Protein AF-A0A6D0IUL2-F1 (afdb_monomer)

Structure (mmCIF, N/CA/C/O backbone):
data_AF-A0A6D0IUL2-F1
#
_entry.id   AF-A0A6D0IUL2-F1
#
loop_
_atom_site.group_PDB
_atom_site.id
_atom_site.type_symbol
_atom_site.label_atom_id
_atom_site.label_alt_id
_atom_site.label_comp_id
_atom_site.label_asym_id
_atom_site.label_entity_id
_atom_site.label_seq_id
_atom_site.pdbx_PDB_ins_code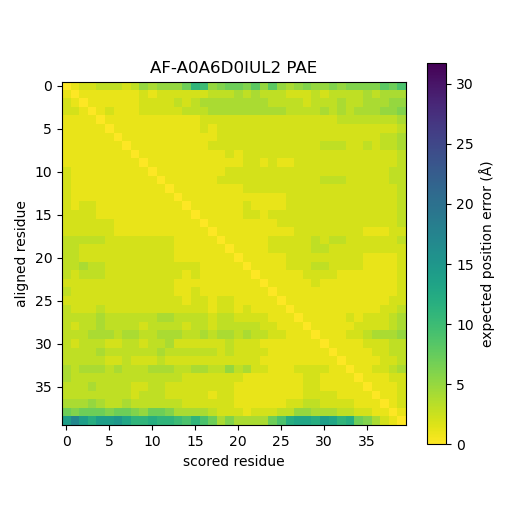
_atom_site.Cartn_x
_atom_site.Cartn_y
_atom_site.Cartn_z
_atom_site.occupancy
_atom_site.B_iso_or_equiv
_atom_site.auth_seq_id
_atom_site.auth_comp_id
_atom_site.auth_asym_id
_atom_site.auth_atom_id
_atom_site.pdbx_PDB_model_num
ATOM 1 N N . LEU A 1 1 ? 3.624 14.757 13.568 1.00 94.69 1 LEU A N 1
ATOM 2 C CA . LEU A 1 1 ? 3.159 14.717 12.143 1.00 94.69 1 LEU A CA 1
ATOM 3 C C . LEU A 1 1 ? 3.177 13.305 11.534 1.00 94.69 1 LEU A C 1
ATOM 5 O O . LEU A 1 1 ? 2.132 12.677 11.532 1.00 94.69 1 LEU A O 1
ATOM 9 N N . TRP A 1 2 ? 4.298 12.754 11.026 1.00 97.44 2 TRP A N 1
ATOM 10 C CA . TRP A 1 2 ? 4.256 11.456 10.306 1.00 97.44 2 TRP A CA 1
ATOM 11 C C . TRP A 1 2 ? 3.789 10.277 11.175 1.00 97.44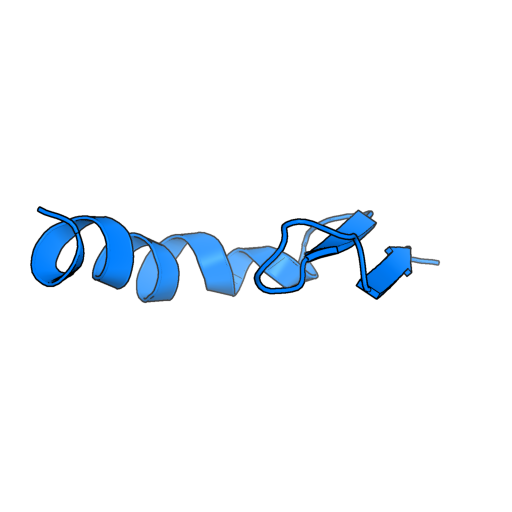 2 TRP A C 1
ATOM 13 O O . TRP A 1 2 ? 2.807 9.630 10.832 1.00 97.44 2 TRP A O 1
ATOM 23 N N . LYS A 1 3 ? 4.455 10.009 12.308 1.00 97.69 3 LYS A N 1
ATOM 24 C CA . LYS A 1 3 ? 4.146 8.850 13.173 1.00 97.69 3 LYS A CA 1
ATOM 25 C C . LYS A 1 3 ? 2.742 8.902 13.788 1.00 97.69 3 LYS A C 1
ATOM 27 O O . LYS A 1 3 ? 2.106 7.867 13.937 1.00 97.69 3 LYS A O 1
ATOM 32 N N . GLU A 1 4 ? 2.281 10.098 14.135 1.00 98.31 4 GLU A N 1
ATOM 33 C CA . GLU A 1 4 ? 1.030 10.308 14.878 1.00 98.31 4 GLU A CA 1
ATOM 34 C C . GLU A 1 4 ? -0.173 10.556 13.967 1.00 98.31 4 GLU A C 1
ATOM 36 O O . GLU A 1 4 ? -1.291 10.277 14.367 1.00 98.31 4 GLU A O 1
ATOM 41 N N . ILE A 1 5 ? 0.033 11.080 12.753 1.00 98.44 5 ILE A N 1
ATOM 42 C CA . ILE A 1 5 ? -1.064 11.450 11.846 1.00 98.44 5 ILE A CA 1
ATOM 43 C C . ILE A 1 5 ? -1.046 10.533 10.626 1.00 98.44 5 ILE A C 1
ATOM 45 O O . ILE A 1 5 ? -1.922 9.687 10.455 1.00 98.44 5 ILE A O 1
ATOM 49 N N . ASN A 1 6 ? -0.013 10.649 9.790 1.00 98.62 6 ASN A N 1
ATOM 50 C CA . ASN A 1 6 ? 0.002 9.984 8.485 1.00 98.62 6 ASN A CA 1
ATOM 51 C C . ASN A 1 6 ? 0.137 8.465 8.594 1.00 98.62 6 ASN A C 1
ATOM 53 O O . ASN A 1 6 ? -0.487 7.739 7.828 1.00 98.62 6 ASN A O 1
ATOM 57 N N . TRP A 1 7 ? 0.917 7.973 9.553 1.00 98.56 7 TRP A N 1
ATOM 58 C CA . TRP A 1 7 ? 1.097 6.542 9.770 1.00 98.56 7 TRP A CA 1
ATOM 59 C C . TRP A 1 7 ? -0.168 5.864 10.299 1.00 98.56 7 TRP A C 1
ATOM 61 O O . TRP A 1 7 ? -0.542 4.800 9.801 1.00 98.56 7 TRP A O 1
ATOM 71 N N . LEU A 1 8 ? -0.850 6.489 11.267 1.00 98.62 8 LEU A N 1
ATOM 72 C CA . LEU A 1 8 ? -2.132 5.990 11.766 1.00 98.62 8 LEU A CA 1
ATOM 73 C C . LEU A 1 8 ? -3.175 5.990 10.646 1.00 98.62 8 LEU A C 1
ATOM 75 O O . LEU A 1 8 ? -3.807 4.963 10.410 1.00 98.62 8 LEU A O 1
ATOM 79 N N . ASN A 1 9 ? -3.267 7.083 9.881 1.00 98.69 9 ASN A N 1
ATOM 80 C CA . ASN A 1 9 ? -4.172 7.178 8.738 1.00 98.69 9 ASN A CA 1
ATOM 81 C C . ASN A 1 9 ? -3.866 6.125 7.657 1.00 98.69 9 ASN A C 1
ATOM 83 O O . ASN A 1 9 ? -4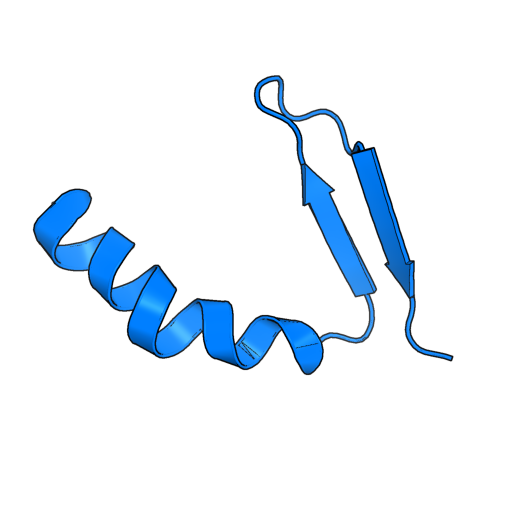.776 5.475 7.139 1.00 98.69 9 ASN A O 1
ATOM 87 N N . LEU A 1 10 ? -2.582 5.902 7.350 1.00 98.62 10 LEU A N 1
ATOM 88 C CA . LEU A 1 10 ? -2.159 4.873 6.405 1.00 98.62 10 LEU A CA 1
ATOM 89 C C . LEU A 1 10 ? -2.637 3.490 6.853 1.00 98.62 10 LEU A C 1
ATOM 91 O O . LEU A 1 10 ? -3.215 2.768 6.049 1.00 98.62 10 LEU A O 1
ATOM 95 N N . LYS A 1 11 ? -2.432 3.122 8.121 1.00 98.62 11 LYS A N 1
ATOM 96 C CA . LYS A 1 11 ? -2.814 1.798 8.631 1.00 98.62 11 LYS A CA 1
ATOM 97 C C . LYS A 1 11 ? -4.319 1.605 8.775 1.00 98.62 11 LYS A C 1
ATOM 99 O O . LYS A 1 11 ? -4.812 0.527 8.461 1.00 98.62 11 LYS A O 1
ATOM 104 N N . GLN A 1 12 ? -5.024 2.611 9.279 1.00 98.62 12 GLN A N 1
ATOM 105 C CA . GLN A 1 12 ? -6.429 2.481 9.666 1.00 98.62 12 GLN A CA 1
ATOM 106 C C . GLN A 1 12 ? -7.384 2.730 8.498 1.00 98.62 12 GLN A C 1
ATOM 108 O O . GLN A 1 12 ? -8.412 2.067 8.412 1.00 98.62 12 GLN A O 1
ATOM 113 N N . ASN A 1 13 ? -7.035 3.638 7.579 1.00 98.69 13 ASN A N 1
ATOM 114 C CA . ASN A 1 13 ? -7.978 4.129 6.572 1.00 98.69 13 ASN A CA 1
ATOM 115 C C . ASN A 1 13 ? -7.529 3.839 5.135 1.00 98.69 13 ASN A C 1
ATOM 117 O O . ASN A 1 13 ? -8.357 3.468 4.307 1.00 98.69 13 ASN A O 1
ATOM 121 N N . ILE A 1 14 ? -6.234 3.975 4.821 1.00 98.69 14 ILE A N 1
ATOM 122 C CA . ILE A 1 14 ? -5.745 3.871 3.433 1.00 98.69 14 ILE A CA 1
ATOM 123 C C . ILE A 1 14 ? -5.394 2.424 3.064 1.00 98.69 14 ILE A C 1
ATOM 125 O O . ILE A 1 14 ? -5.950 1.879 2.114 1.00 98.69 14 ILE A O 1
ATOM 129 N N . LEU A 1 15 ? -4.504 1.763 3.807 1.00 98.62 15 LEU A N 1
ATOM 130 C CA . LEU A 1 15 ? -4.031 0.409 3.500 1.00 98.62 15 LEU A C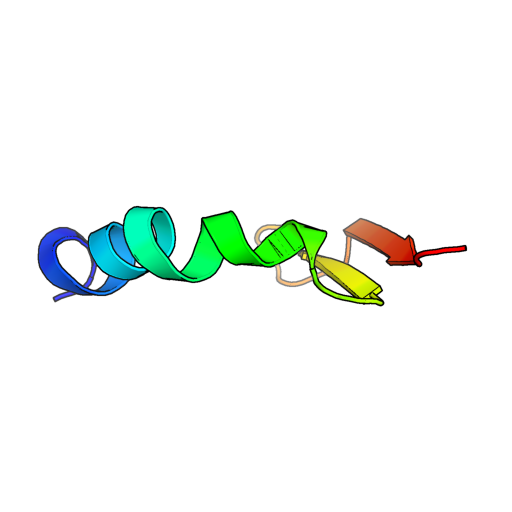A 1
ATOM 131 C C . LEU A 1 15 ? -5.165 -0.635 3.410 1.00 98.62 15 LEU A C 1
ATOM 133 O O . LEU A 1 15 ? -5.119 -1.446 2.483 1.00 98.62 15 LEU A O 1
ATOM 137 N N . PRO A 1 16 ? -6.227 -0.599 4.246 1.00 98.75 16 PRO A N 1
ATOM 138 C CA . PRO A 1 16 ? -7.372 -1.510 4.111 1.00 98.75 16 PRO A CA 1
ATOM 139 C C . PRO A 1 16 ? -8.167 -1.341 2.807 1.00 98.75 16 PRO A C 1
ATOM 141 O O . PRO A 1 16 ? -9.044 -2.147 2.494 1.00 98.75 16 PRO A O 1
ATOM 144 N N . THR A 1 17 ? -7.908 -0.282 2.036 1.00 98.56 17 THR A N 1
ATOM 145 C CA . THR A 1 17 ? -8.534 -0.058 0.726 1.00 98.56 17 THR A CA 1
ATOM 146 C C . THR A 1 17 ? -7.720 -0.641 -0.431 1.00 98.56 17 THR A C 1
ATOM 148 O O . THR A 1 17 ? -8.248 -0.734 -1.536 1.00 98.56 17 THR A O 1
ATOM 151 N N . ARG A 1 18 ? -6.476 -1.094 -0.191 1.00 98.31 18 ARG A N 1
ATOM 152 C CA . ARG A 1 18 ? -5.520 -1.509 -1.236 1.00 98.31 18 ARG A CA 1
ATOM 153 C C . ARG A 1 18 ? -6.098 -2.539 -2.206 1.00 98.31 18 ARG A C 1
ATOM 155 O O . ARG A 1 18 ? -6.003 -2.356 -3.412 1.00 98.31 18 ARG A O 1
ATOM 162 N N . GLU A 1 19 ? -6.736 -3.588 -1.694 1.00 97.69 19 GLU A N 1
ATOM 163 C CA . GLU A 1 19 ? -7.250 -4.694 -2.522 1.00 97.69 19 GLU A CA 1
ATOM 164 C C . GLU A 1 19 ? -8.512 -4.327 -3.328 1.00 97.69 19 GLU A C 1
ATOM 166 O O . GLU A 1 19 ? -8.977 -5.116 -4.152 1.00 97.69 19 GLU A O 1
ATOM 171 N N . ARG A 1 20 ? -9.079 -3.128 -3.123 1.00 97.88 20 ARG A N 1
ATOM 172 C CA . ARG A 1 20 ? -10.197 -2.608 -3.929 1.00 97.88 20 ARG A CA 1
ATOM 173 C C . ARG A 1 20 ? -9.731 -2.054 -5.277 1.00 97.88 20 ARG A C 1
ATOM 175 O O . ARG A 1 20 ? -10.558 -1.919 -6.172 1.00 97.88 20 ARG A O 1
ATOM 182 N N . ALA A 1 21 ? -8.448 -1.718 -5.414 1.00 98.25 21 ALA A N 1
ATOM 183 C CA . ALA A 1 21 ? -7.895 -1.153 -6.638 1.00 98.25 21 ALA A CA 1
ATOM 184 C C . ALA A 1 21 ? -7.877 -2.179 -7.785 1.00 98.25 21 ALA A C 1
ATOM 186 O O . ALA A 1 21 ? -7.659 -3.372 -7.566 1.00 98.25 21 ALA A O 1
ATOM 187 N N . SER A 1 22 ? -8.063 -1.704 -9.019 1.00 98.38 22 SER A N 1
ATOM 188 C CA . SER A 1 22 ? -7.930 -2.535 -10.227 1.00 98.38 22 SER A CA 1
ATOM 189 C C . SER A 1 22 ? -6.468 -2.849 -10.564 1.00 98.38 22 SER A C 1
ATOM 191 O O . SER A 1 22 ? -6.180 -3.903 -11.123 1.00 98.38 22 SER A O 1
ATOM 193 N N . LEU A 1 23 ? -5.548 -1.946 -10.208 1.00 98.25 23 LEU A N 1
ATOM 194 C CA . LEU A 1 23 ? -4.107 -2.053 -10.426 1.0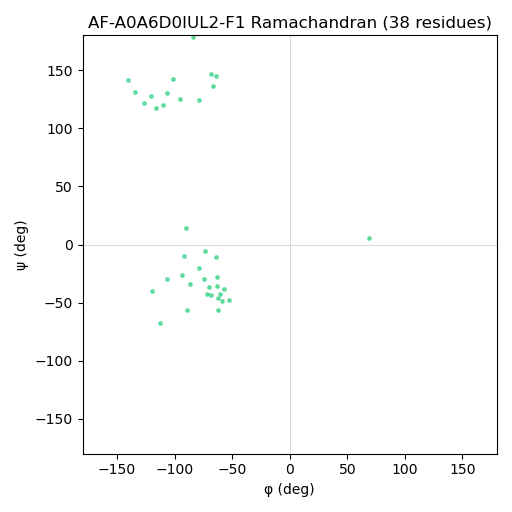0 98.25 23 LEU A CA 1
ATOM 195 C C . LEU A 1 23 ? -3.374 -1.647 -9.143 1.00 98.25 23 LEU A C 1
ATOM 197 O O . LEU A 1 23 ? -3.652 -0.586 -8.583 1.00 98.25 23 LEU A O 1
ATOM 201 N N . ILE A 1 24 ? -2.423 -2.466 -8.697 1.00 98.50 24 ILE A N 1
ATOM 202 C CA . ILE A 1 24 ? -1.545 -2.170 -7.560 1.00 98.50 24 ILE A CA 1
ATOM 203 C C . ILE A 1 24 ? -0.094 -2.184 -8.048 1.00 98.50 24 ILE A C 1
ATOM 205 O O . ILE A 1 24 ? 0.348 -3.159 -8.653 1.00 98.50 24 ILE A O 1
ATOM 209 N N . LEU A 1 25 ? 0.642 -1.110 -7.751 1.00 98.56 25 LEU A N 1
ATOM 210 C CA . LEU A 1 25 ? 2.078 -0.984 -8.007 1.00 98.56 25 LEU A CA 1
ATOM 211 C C . LEU A 1 25 ? 2.828 -0.999 -6.671 1.00 98.56 25 LEU A C 1
ATOM 213 O O . LEU A 1 25 ? 2.604 -0.123 -5.831 1.00 98.56 25 LEU A O 1
ATOM 217 N N . THR A 1 26 ? 3.727 -1.960 -6.475 1.00 98.50 26 THR A N 1
ATOM 218 C CA . THR A 1 26 ? 4.603 -2.012 -5.296 1.00 98.50 26 THR A CA 1
ATOM 219 C C . THR A 1 26 ? 5.944 -1.370 -5.648 1.00 98.50 26 THR A C 1
ATOM 221 O O . THR A 1 26 ? 6.584 -1.758 -6.625 1.00 98.50 26 THR A O 1
ATOM 224 N N . LYS A 1 27 ? 6.365 -0.371 -4.863 1.00 98.50 27 LYS A N 1
ATOM 225 C CA . LYS A 1 27 ? 7.648 0.328 -5.035 1.00 98.50 27 LYS A CA 1
ATOM 226 C C . LYS A 1 27 ? 8.679 -0.172 -4.026 1.00 98.50 27 LYS A C 1
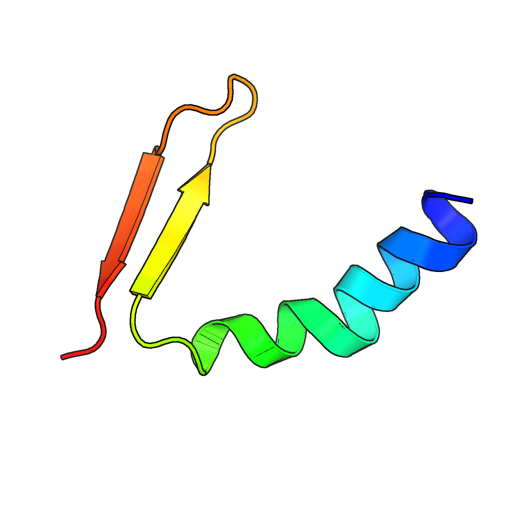ATOM 228 O O . LYS A 1 27 ? 8.336 -0.355 -2.859 1.00 98.50 27 LYS A O 1
ATOM 233 N N . SER A 1 28 ? 9.933 -0.279 -4.448 1.00 98.25 28 SER A N 1
ATOM 234 C CA . SER A 1 28 ? 11.080 -0.468 -3.557 1.00 98.25 28 SER A CA 1
ATOM 235 C C . SER A 1 28 ? 11.582 0.879 -2.998 1.00 98.25 28 SER A C 1
ATOM 237 O O . SER A 1 28 ? 11.056 1.956 -3.313 1.00 98.25 28 SER A O 1
ATOM 239 N N . ALA A 1 29 ? 12.611 0.841 -2.142 1.00 98.06 29 ALA A N 1
ATOM 240 C CA . ALA A 1 29 ? 13.121 2.019 -1.432 1.00 98.06 29 ALA A CA 1
ATOM 241 C C . ALA A 1 29 ? 13.699 3.116 -2.351 1.00 98.06 29 ALA A C 1
ATOM 243 O O . ALA A 1 29 ? 13.630 4.290 -2.002 1.00 98.06 29 ALA A O 1
ATOM 244 N N . ASN A 1 30 ? 14.218 2.763 -3.533 1.00 98.19 30 ASN A N 1
ATOM 245 C CA . ASN A 1 30 ? 14.736 3.721 -4.522 1.00 98.19 30 ASN A CA 1
ATOM 246 C C . ASN A 1 30 ? 13.662 4.201 -5.518 1.00 98.19 30 ASN A C 1
ATOM 248 O O . ASN A 1 30 ? 13.989 4.769 -6.557 1.00 98.19 30 ASN A O 1
ATOM 252 N N . HIS A 1 31 ? 12.385 3.957 -5.208 1.00 97.94 31 HIS A N 1
ATOM 253 C CA . HIS A 1 31 ? 11.221 4.280 -6.028 1.00 97.94 31 HIS A CA 1
ATOM 254 C C . HIS A 1 31 ? 11.049 3.480 -7.325 1.00 97.94 31 HIS A C 1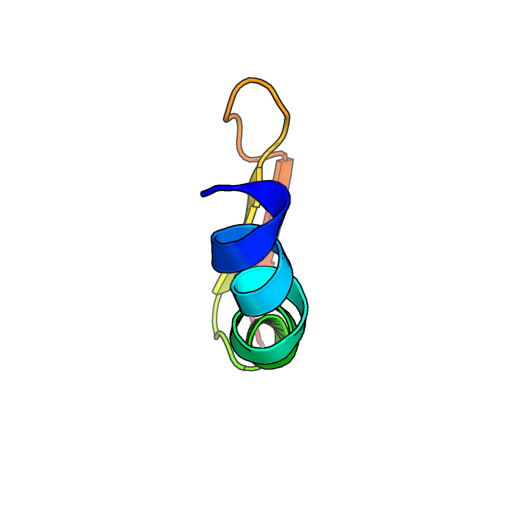
ATOM 256 O O . HIS A 1 31 ? 10.091 3.765 -8.050 1.00 97.94 31 HIS A O 1
ATOM 262 N N . ALA A 1 32 ? 11.877 2.469 -7.592 1.00 98.50 32 ALA A N 1
ATOM 263 C CA . ALA A 1 32 ? 11.613 1.535 -8.679 1.00 98.50 32 ALA A CA 1
ATOM 264 C C . ALA A 1 32 ? 10.327 0.735 -8.403 1.00 98.50 32 ALA A C 1
ATOM 266 O O . ALA A 1 32 ? 10.021 0.415 -7.253 1.00 98.50 32 ALA A O 1
ATOM 267 N N . VAL A 1 33 ? 9.566 0.426 -9.455 1.00 98.31 33 VAL A N 1
ATOM 268 C CA . VAL A 1 33 ? 8.442 -0.518 -9.366 1.00 98.31 33 VAL A CA 1
ATOM 269 C C . VAL A 1 33 ? 9.018 -1.927 -9.375 1.00 98.31 33 VAL A C 1
ATOM 271 O O . VAL A 1 33 ? 9.754 -2.282 -10.290 1.00 98.31 33 VAL A O 1
ATOM 274 N N . GLU A 1 34 ? 8.687 -2.709 -8.356 1.00 98.38 34 GLU A N 1
ATOM 275 C CA . GLU A 1 34 ? 9.191 -4.074 -8.176 1.00 98.38 34 GLU A CA 1
ATOM 276 C C . GLU A 1 34 ? 8.112 -5.125 -8.468 1.00 98.38 34 GLU A C 1
ATOM 278 O O . GLU A 1 34 ? 8.412 -6.212 -8.949 1.00 98.38 34 GLU A O 1
ATOM 283 N N . GLU A 1 35 ? 6.838 -4.786 -8.246 1.00 98.44 35 GLU A N 1
ATOM 284 C CA . GLU A 1 35 ? 5.709 -5.687 -8.481 1.00 98.44 35 GLU A CA 1
ATOM 285 C C . GLU A 1 35 ? 4.525 -4.922 -9.082 1.00 98.44 35 GLU A C 1
ATOM 287 O O . GLU A 1 35 ? 4.219 -3.792 -8.681 1.00 98.44 35 GLU A O 1
ATOM 292 N N . VAL A 1 36 ? 3.826 -5.571 -10.014 1.00 98.31 36 VAL A N 1
ATOM 293 C CA . VAL A 1 36 ? 2.586 -5.080 -10.620 1.00 98.31 36 VAL A CA 1
ATOM 294 C C . VAL A 1 36 ? 1.512 -6.155 -10.478 1.00 98.31 36 VAL A C 1
ATOM 296 O O . VAL A 1 36 ? 1.679 -7.267 -10.973 1.00 98.31 36 VAL A O 1
ATOM 299 N N . ARG A 1 37 ? 0.390 -5.818 -9.833 1.00 98.38 37 ARG A N 1
ATOM 300 C CA . ARG A 1 37 ? -0.787 -6.694 -9.719 1.00 98.38 37 ARG A CA 1
ATOM 301 C C . ARG A 1 37 ? -1.976 -6.068 -10.433 1.00 98.38 37 ARG A C 1
ATOM 303 O O . ARG A 1 37 ? -2.447 -5.008 -10.027 1.00 98.38 37 ARG A O 1
ATOM 310 N N . LEU A 1 38 ? -2.465 -6.742 -11.470 1.00 98.12 38 LEU A N 1
ATOM 311 C CA . LEU A 1 38 ? -3.667 -6.370 -12.214 1.00 98.12 38 LEU A CA 1
ATOM 312 C C . LEU A 1 38 ? -4.799 -7.337 -11.857 1.00 98.12 38 LEU A C 1
ATOM 314 O O . LEU A 1 38 ? -4.611 -8.556 -11.876 1.00 98.12 38 LEU A O 1
ATOM 318 N N . ARG A 1 39 ? -5.971 -6.800 -11.51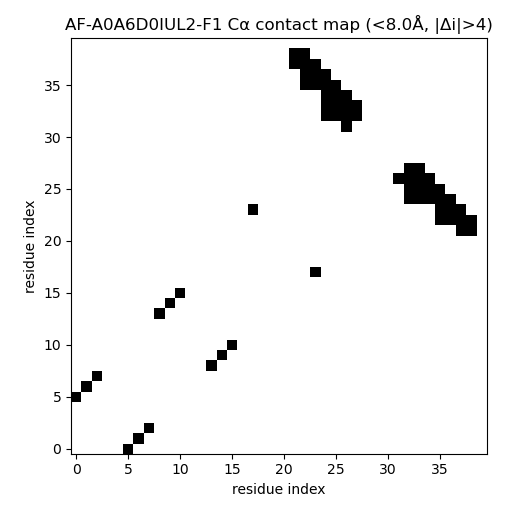2 1.00 94.44 39 ARG A N 1
ATOM 319 C CA . ARG A 1 39 ? -7.177 -7.608 -11.314 1.00 94.44 39 ARG A CA 1
ATOM 320 C C . ARG A 1 39 ? -7.606 -8.210 -12.662 1.00 94.44 39 ARG A C 1
ATOM 322 O O . ARG A 1 39 ? -7.563 -7.513 -13.671 1.00 94.44 39 ARG A O 1
ATOM 329 N N . LYS A 1 40 ? -7.969 -9.496 -12.657 1.00 87.56 40 LYS A N 1
ATOM 330 C CA . LYS A 1 40 ? -8.504 -10.201 -13.834 1.00 87.56 40 LYS A CA 1
ATOM 331 C C . LYS A 1 40 ? -9.816 -9.593 -14.316 1.00 87.56 40 LYS A C 1
ATOM 333 O O . LYS A 1 40 ? -10.574 -9.103 -13.446 1.00 87.56 40 LYS A O 1
#

Sequence (40 aa):
LWKEINWLNLKQNILPTRERASLILTKSANHAVEEVRLRK

Organism: Escherichia coli (NCBI:txid562)

Secondary structure 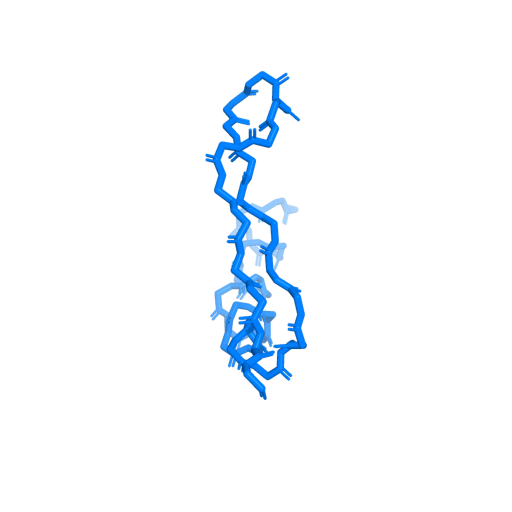(DSSP, 8-state):
-IIIIIHHHIIIIIGGGGGGSSEEEEE-TTS-EEEEEE--

Solvent-accessible surface area (backbone atoms only — not comparable to full-atom values): 2578 Å² total; per-residue (Å²): 103,59,80,76,45,54,48,47,43,38,63,71,62,48,56,79,46,56,86,75,49,63,62,47,79,42,64,47,96,87,67,48,78,76,46,80,48,71,65,131

Foldseek 3Di:
DCVPPVVCCCVPPNVVCQVVDQKDFDADPVRDTDDIDGDD

Mean predicted aligned error: 2.19 Å

Nearest PDB structures (foldseek):
  1sq5-assembly1_A  TM=9.988E-01  e=4.882E-04  Escherichia coli
  4gi7-assembly4_H  TM=1.004E+00  e=1.518E-03  Klebsiella pneumoniae 342
  4gi7-assembly4_G  TM=1.000E+00  e=1.518E-03  Klebsiella pneumoniae 342
  4f7w-assembly3_E  TM=1.003E+00  e=1.982E-03  Klebsiella pneumoniae 342
  6yvu-assembly1_C  TM=3.737E-01  e=5.200E+00  Saccharomyces cerevisiae S288C

Radius of gyration: 12.41 Å; Cα contacts (8 Å, |Δi|>4): 31; chains: 1; bounding box: 25×25×29 Å

InterPro domains:
  IPR027417 P-loop containing nucleoside triphosphate hydrolase [G3DSA:3.40.50.300] (1-40)

pLDDT: mean 97.9, std 1.87, range [87.56, 98.75]